Protein AF-A0ABD3VT89-F1 (afdb_monomer_lite)

Secondary structure (DSSP, 8-state):
-HHHHHHHHHHTT-HHHHHHHHHHHHTSGGGTT-HHHHHHHHHHHHHGGGS--S-HHHHHHHHHHHHHHHHHHHHH-TT-HHHHHT-

pLDDT: mean 91.26, std 4.23, range [76.31, 95.81]

Radius of gyration: 12.75 Å; chains: 1; bounding box: 35×26×30 Å

Organism: Sinanodonta woodiana (NCBI:txid1069815)

Sequence (87 aa):
AWSLIGNLHLAKQEWGPGQKKFERILQRPSTKDDAYSLIALGNVWLQTLHQPMRDKDKEKRHQDRALAMYKQVLRNDERNIWAANGI

Foldseek 3Di:
DLQVVLVVCVVVVVLVSSLVSLVVQLPDPVRVLPLSSLLSNLVSLVVVLVPDDPDVVSNVVSLVSSLVSLVSNCVVPVPPVSSVVSD

InterPro domains:
  IPR011990 Tetratricopeptide-like helical domain superfamily [G3DSA:1.25.40.10] (1-87)
  IPR031101 RNA polymerase-associated protein Ctr9 [PTHR14027] (1-87)

Structure (mmCIF, N/CA/C/O backbone):
data_AF-A0ABD3VT89-F1
#
_entry.id   AF-A0ABD3VT89-F1
#
loop_
_atom_site.group_PDB
_atom_site.id
_atom_site.type_symbol
_atom_site.label_atom_id
_atom_site.label_alt_id
_atom_site.label_comp_id
_atom_site.label_asym_id
_atom_site.label_entity_id
_atom_site.label_seq_id
_atom_site.pdbx_PDB_ins_code
_atom_site.Cartn_x
_atom_site.Cartn_y
_atom_site.Cartn_z
_atom_site.occupancy
_atom_site.B_iso_or_equiv
_atom_site.auth_seq_id
_atom_site.auth_comp_id
_atom_site.auth_asym_id
_atom_site.auth_atom_id
_atom_site.pdbx_PDB_model_num
ATOM 1 N N . ALA A 1 1 ? 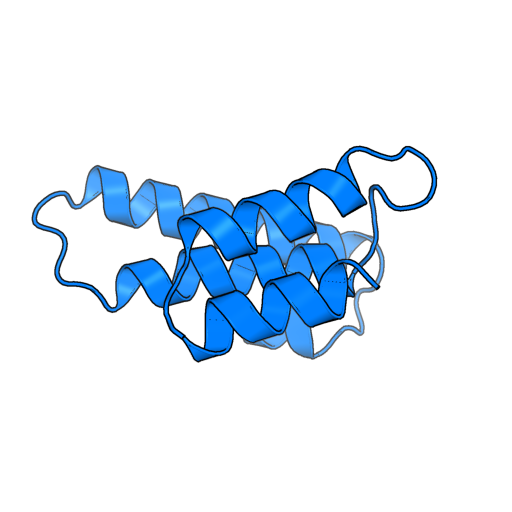16.366 1.892 -2.383 1.00 76.31 1 ALA A N 1
ATOM 2 C CA . ALA A 1 1 ? 16.477 2.794 -1.210 1.00 76.31 1 ALA A CA 1
ATOM 3 C C . ALA A 1 1 ? 15.116 3.293 -0.708 1.00 76.31 1 ALA A C 1
ATOM 5 O O . ALA A 1 1 ? 14.837 3.128 0.470 1.00 76.31 1 ALA A O 1
ATOM 6 N N . TRP A 1 2 ? 14.247 3.859 -1.560 1.00 86.62 2 TRP A N 1
ATOM 7 C CA . TRP A 1 2 ? 12.959 4.429 -1.121 1.00 86.62 2 TRP A CA 1
ATOM 8 C C . TRP A 1 2 ? 12.004 3.441 -0.440 1.00 86.62 2 TRP A C 1
ATOM 10 O O . TRP A 1 2 ? 11.386 3.819 0.549 1.00 86.62 2 TRP A O 1
ATOM 20 N N . SER A 1 3 ? 11.939 2.187 -0.895 1.00 89.06 3 SER A N 1
ATOM 21 C CA . SER A 1 3 ? 11.062 1.165 -0.303 1.00 89.06 3 SER A CA 1
ATOM 22 C C . SER A 1 3 ? 11.421 0.865 1.156 1.00 89.06 3 SER A C 1
ATOM 24 O O . SER A 1 3 ? 10.540 0.767 2.000 1.00 89.06 3 SER A O 1
ATOM 26 N N . LEU A 1 4 ? 12.719 0.820 1.484 1.00 90.31 4 LEU A N 1
ATOM 27 C CA . LEU A 1 4 ? 13.195 0.616 2.857 1.00 90.31 4 LEU A CA 1
ATOM 28 C C . LEU A 1 4 ? 12.824 1.793 3.771 1.00 90.31 4 LEU A C 1
ATOM 30 O O . LEU A 1 4 ? 12.396 1.587 4.902 1.00 90.31 4 LEU A O 1
ATOM 34 N N . ILE A 1 5 ? 12.946 3.026 3.270 1.00 90.88 5 ILE A N 1
ATOM 35 C CA . ILE A 1 5 ? 12.528 4.230 4.006 1.00 90.88 5 ILE A CA 1
ATOM 36 C C . ILE A 1 5 ? 11.009 4.219 4.217 1.00 90.88 5 ILE A C 1
ATOM 38 O O . ILE A 1 5 ? 10.539 4.560 5.299 1.00 90.88 5 ILE A O 1
ATOM 42 N N . GLY A 1 6 ? 10.246 3.801 3.202 1.00 91.81 6 GLY A N 1
ATOM 43 C CA . GLY A 1 6 ? 8.805 3.585 3.311 1.00 91.81 6 GLY A CA 1
ATOM 44 C C . GLY A 1 6 ? 8.475 2.618 4.446 1.00 91.81 6 GLY A C 1
ATOM 45 O O . GLY A 1 6 ? 7.749 2.990 5.361 1.00 91.81 6 GLY A O 1
ATOM 46 N N . ASN A 1 7 ? 9.091 1.435 4.454 1.00 91.50 7 ASN A N 1
ATOM 47 C CA . ASN A 1 7 ? 8.893 0.432 5.507 1.00 91.50 7 ASN A CA 1
ATOM 48 C C . ASN A 1 7 ? 9.251 0.939 6.903 1.00 91.50 7 ASN A C 1
ATOM 50 O O . ASN A 1 7 ? 8.544 0.627 7.856 1.00 91.50 7 ASN A O 1
ATOM 54 N N . LEU A 1 8 ? 10.320 1.729 7.036 1.00 92.75 8 LEU A N 1
ATOM 55 C CA . LEU A 1 8 ? 10.702 2.311 8.322 1.00 92.75 8 LEU A CA 1
ATOM 56 C C . LEU A 1 8 ? 9.605 3.233 8.873 1.00 92.75 8 LEU A C 1
ATOM 58 O O . LEU A 1 8 ? 9.305 3.174 10.063 1.00 92.75 8 LEU A O 1
ATOM 62 N N . HIS A 1 9 ? 8.990 4.053 8.017 1.00 92.19 9 HIS A N 1
ATOM 63 C CA . HIS A 1 9 ? 7.841 4.872 8.406 1.00 92.19 9 HIS A CA 1
ATOM 64 C C . HIS A 1 9 ? 6.636 4.003 8.795 1.00 92.19 9 HIS A C 1
ATOM 66 O O . HIS A 1 9 ? 6.012 4.257 9.823 1.00 92.19 9 HIS A O 1
ATOM 72 N N . LEU A 1 10 ? 6.338 2.941 8.037 1.00 89.00 10 LEU A N 1
ATOM 73 C CA . LEU A 1 10 ? 5.231 2.028 8.360 1.00 89.00 10 LEU A CA 1
ATOM 74 C C . LEU A 1 10 ? 5.437 1.311 9.700 1.00 89.00 10 LEU A C 1
ATOM 76 O O . LEU A 1 10 ? 4.503 1.217 10.491 1.00 89.00 10 LEU A O 1
ATOM 80 N N . ALA A 1 11 ? 6.665 0.883 10.003 1.00 90.31 11 ALA A N 1
ATOM 81 C CA . ALA A 1 11 ? 7.010 0.273 11.288 1.00 90.31 11 ALA A CA 1
ATOM 82 C C . ALA A 1 11 ? 6.788 1.227 12.476 1.00 90.31 11 ALA A C 1
ATOM 84 O O . ALA A 1 11 ? 6.482 0.783 13.579 1.00 90.31 11 ALA A O 1
ATOM 85 N N . LYS A 1 12 ? 6.901 2.541 12.245 1.00 91.44 12 LYS A N 1
ATOM 86 C CA . LYS A 1 12 ? 6.614 3.599 13.225 1.00 91.44 12 LYS A CA 1
ATOM 87 C C . LYS A 1 12 ? 5.159 4.081 13.206 1.00 91.44 12 LYS A C 1
ATOM 89 O O . LYS A 1 12 ? 4.846 5.051 13.886 1.00 91.44 12 LYS A O 1
ATOM 94 N N . GLN A 1 13 ? 4.283 3.446 12.422 1.00 87.75 13 GLN A N 1
ATOM 95 C CA . GLN A 1 13 ? 2.895 3.876 12.193 1.00 87.75 13 GLN A CA 1
ATOM 96 C C . GLN A 1 13 ? 2.776 5.286 11.574 1.00 87.75 13 GLN A C 1
ATOM 98 O O . GLN A 1 13 ? 1.745 5.952 11.667 1.00 87.75 13 GLN A O 1
ATOM 103 N N . GLU A 1 14 ? 3.823 5.748 10.887 1.00 90.44 14 GLU A N 1
ATOM 104 C CA . GLU A 1 14 ? 3.866 7.026 10.176 1.00 90.44 14 GLU A CA 1
ATOM 105 C C . GLU A 1 14 ? 3.311 6.855 8.748 1.00 90.44 14 GLU A C 1
ATOM 107 O O . GLU A 1 14 ? 4.037 6.909 7.749 1.00 90.44 14 GLU A O 1
ATOM 112 N N . TRP A 1 15 ? 1.994 6.648 8.642 1.00 88.69 15 TRP A N 1
ATOM 113 C CA . TRP A 1 15 ? 1.312 6.298 7.385 1.00 88.69 15 TRP A CA 1
ATOM 114 C C . TRP A 1 15 ? 1.518 7.316 6.259 1.00 88.69 15 TRP A C 1
ATOM 116 O O . TRP A 1 15 ? 1.866 6.943 5.142 1.00 88.69 15 TRP A O 1
ATOM 126 N N . GLY A 1 16 ? 1.350 8.610 6.545 1.00 90.44 16 GLY A N 1
ATOM 127 C CA . GLY A 1 16 ? 1.464 9.672 5.538 1.00 90.44 16 GLY A CA 1
ATOM 128 C C . GLY A 1 16 ? 2.868 9.778 4.922 1.00 90.44 16 GLY A C 1
ATOM 129 O O . GLY A 1 16 ? 3.001 9.763 3.695 1.00 90.44 16 GLY A O 1
ATOM 130 N N . PRO A 1 17 ? 3.937 9.875 5.737 1.00 91.69 17 PRO A N 1
ATOM 131 C CA . PRO A 1 17 ? 5.309 9.827 5.243 1.00 91.69 17 PRO A CA 1
ATOM 132 C C . PRO A 1 17 ? 5.632 8.542 4.475 1.00 91.69 17 PRO A C 1
ATOM 134 O O . PRO A 1 17 ? 6.239 8.637 3.406 1.00 91.69 17 PRO A O 1
ATOM 137 N N . GLY A 1 18 ? 5.200 7.376 4.974 1.00 91.38 18 GLY A N 1
ATOM 138 C CA . GLY A 1 18 ? 5.406 6.077 4.328 1.00 91.38 18 GLY A CA 1
ATOM 139 C C . GLY A 1 18 ? 4.753 5.998 2.949 1.00 91.38 18 GLY A C 1
ATOM 140 O O . GLY A 1 18 ? 5.434 5.710 1.963 1.00 91.38 18 GLY A O 1
ATOM 141 N N . GLN A 1 19 ? 3.472 6.366 2.858 1.00 92.56 19 GLN A N 1
ATOM 142 C CA . GLN A 1 19 ? 2.701 6.420 1.612 1.00 92.56 19 GLN A CA 1
ATOM 143 C C . GLN A 1 19 ? 3.429 7.230 0.533 1.00 92.56 19 GLN A C 1
ATOM 145 O O . GLN A 1 19 ? 3.663 6.733 -0.569 1.00 92.56 19 GLN A O 1
ATOM 150 N N . LYS A 1 20 ? 3.883 8.446 0.866 1.00 94.00 20 LYS A N 1
ATOM 151 C CA . LYS A 1 20 ? 4.582 9.328 -0.085 1.00 94.00 20 LYS A CA 1
ATOM 152 C C . LYS A 1 20 ? 5.858 8.706 -0.658 1.00 94.00 20 LYS A C 1
ATOM 154 O O . LYS A 1 20 ? 6.249 9.040 -1.777 1.00 94.00 20 LYS A O 1
ATOM 159 N N . LYS A 1 21 ? 6.547 7.830 0.089 1.00 94.44 21 LYS A N 1
ATOM 160 C CA . LYS A 1 21 ? 7.753 7.154 -0.423 1.00 94.44 21 LYS A CA 1
ATOM 161 C C . LYS A 1 21 ? 7.403 6.144 -1.507 1.00 94.44 21 LYS A C 1
ATOM 163 O O . LYS A 1 21 ? 8.094 6.118 -2.522 1.00 94.44 21 LYS A O 1
ATOM 168 N N . PHE A 1 22 ? 6.337 5.370 -1.317 1.00 92.81 22 PHE A N 1
ATOM 169 C CA . PHE A 1 22 ? 5.876 4.399 -2.308 1.00 92.81 22 PHE A CA 1
ATOM 170 C C . PHE A 1 22 ? 5.230 5.072 -3.521 1.00 92.81 22 PHE A C 1
ATOM 172 O O . PHE A 1 22 ? 5.556 4.714 -4.649 1.00 92.81 22 PHE A O 1
ATOM 179 N N . GLU A 1 23 ? 4.431 6.126 -3.326 1.00 93.56 23 GLU A N 1
ATOM 180 C CA . GLU A 1 23 ? 3.890 6.925 -4.439 1.00 93.56 23 GLU A CA 1
ATOM 181 C C . GLU A 1 23 ? 5.006 7.480 -5.330 1.00 93.56 23 GLU A C 1
ATOM 183 O O . GLU A 1 23 ? 4.915 7.431 -6.553 1.00 93.56 23 GLU A O 1
ATOM 188 N N . ARG A 1 24 ? 6.112 7.942 -4.735 1.00 93.75 24 ARG A N 1
ATOM 189 C CA . ARG A 1 24 ? 7.273 8.426 -5.492 1.00 93.75 24 ARG A CA 1
ATOM 190 C C . ARG A 1 24 ? 7.949 7.335 -6.330 1.00 93.75 24 ARG A C 1
ATOM 192 O O . ARG A 1 24 ? 8.549 7.657 -7.356 1.00 93.75 24 ARG A O 1
ATOM 199 N N . ILE A 1 25 ? 7.900 6.074 -5.898 1.00 92.12 25 ILE A N 1
ATOM 200 C CA . ILE A 1 25 ? 8.395 4.944 -6.697 1.00 92.12 25 ILE A CA 1
ATOM 201 C C . ILE A 1 25 ? 7.463 4.736 -7.892 1.00 92.12 25 ILE A C 1
ATOM 203 O O . ILE A 1 25 ? 7.933 4.696 -9.026 1.00 92.12 25 ILE A O 1
ATOM 207 N N . LEU A 1 26 ? 6.150 4.707 -7.659 1.00 92.31 26 LEU A N 1
ATOM 208 C CA . LEU A 1 26 ? 5.157 4.472 -8.711 1.00 92.31 26 LEU A CA 1
ATOM 209 C C . LEU A 1 26 ? 5.012 5.638 -9.707 1.00 92.31 26 LEU A C 1
ATOM 211 O O . LEU A 1 26 ? 4.575 5.437 -10.834 1.00 92.31 26 LEU A O 1
ATOM 215 N N . GLN A 1 27 ? 5.424 6.855 -9.341 1.00 93.62 27 GLN A N 1
ATOM 216 C CA . GLN A 1 27 ? 5.454 8.006 -10.256 1.00 93.62 27 GLN A CA 1
ATOM 217 C C . GLN A 1 27 ? 6.479 7.868 -11.391 1.00 93.62 27 GLN A C 1
ATOM 219 O O . GLN A 1 27 ? 6.404 8.599 -12.379 1.00 93.62 27 GLN A O 1
ATOM 224 N N . ARG A 1 28 ? 7.466 6.974 -11.267 1.00 92.44 28 ARG A N 1
ATOM 225 C CA . ARG A 1 28 ? 8.478 6.779 -12.311 1.00 92.44 28 ARG A CA 1
ATOM 226 C C . ARG A 1 28 ? 7.958 5.779 -13.347 1.00 92.44 28 ARG A C 1
ATOM 228 O O . ARG A 1 28 ? 7.578 4.678 -12.956 1.00 92.44 28 ARG A O 1
ATOM 235 N N . PRO A 1 29 ? 8.028 6.079 -14.657 1.00 90.88 29 PRO A N 1
ATOM 236 C CA . PRO A 1 29 ? 7.504 5.188 -15.696 1.00 90.88 29 PRO A CA 1
ATOM 237 C C . PRO A 1 29 ? 8.075 3.766 -15.664 1.00 90.88 29 PRO A C 1
ATOM 239 O O . PRO A 1 29 ? 7.361 2.818 -15.970 1.00 90.88 29 PRO A O 1
ATOM 242 N N . SER A 1 30 ? 9.343 3.610 -15.269 1.00 91.25 30 SER A N 1
ATOM 243 C CA . SER A 1 30 ? 10.022 2.312 -15.185 1.00 91.25 30 SER A CA 1
ATOM 244 C C . SER A 1 30 ? 9.599 1.454 -13.992 1.00 91.25 30 SER A C 1
ATOM 246 O O . SER A 1 30 ? 9.821 0.250 -14.013 1.00 91.25 30 SER A O 1
ATOM 248 N N . THR 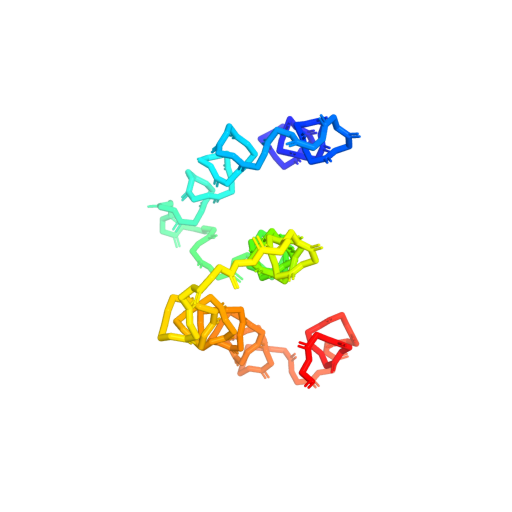A 1 31 ? 9.007 2.051 -12.956 1.00 91.25 31 THR A N 1
ATOM 249 C CA . THR A 1 31 ? 8.596 1.362 -11.719 1.00 91.25 31 THR A CA 1
ATOM 250 C C . THR A 1 31 ? 7.123 1.595 -11.390 1.00 91.25 31 THR A C 1
ATOM 252 O O . THR A 1 31 ? 6.702 1.379 -10.258 1.00 91.25 31 THR A O 1
ATOM 255 N N . LYS A 1 32 ? 6.324 2.032 -12.372 1.00 90.69 32 LYS A N 1
ATOM 256 C CA . LYS A 1 32 ? 4.891 2.328 -12.208 1.00 90.69 32 LYS A CA 1
ATOM 257 C C . LYS A 1 32 ? 4.052 1.105 -11.820 1.00 90.69 32 LYS A C 1
ATOM 259 O O . LYS A 1 32 ? 3.014 1.254 -11.191 1.00 90.69 32 LYS A O 1
ATOM 264 N N . ASP A 1 33 ? 4.531 -0.081 -12.188 1.00 91.75 33 ASP A N 1
ATOM 265 C CA . ASP A 1 33 ? 3.895 -1.378 -11.947 1.00 91.75 33 ASP A CA 1
ATOM 266 C C . ASP A 1 33 ? 4.712 -2.232 -10.961 1.00 91.75 33 ASP A C 1
ATOM 268 O O . ASP A 1 33 ? 4.613 -3.457 -10.952 1.00 91.75 33 ASP A O 1
ATOM 272 N N . ASP A 1 34 ? 5.552 -1.595 -10.136 1.00 94.00 34 ASP A N 1
ATOM 273 C CA . ASP A 1 34 ? 6.335 -2.284 -9.112 1.00 94.00 34 ASP A CA 1
ATOM 274 C C . ASP A 1 34 ? 5.404 -2.965 -8.097 1.00 94.00 34 ASP A C 1
ATOM 276 O O . ASP A 1 34 ? 4.763 -2.308 -7.269 1.00 94.00 34 ASP A O 1
ATOM 280 N N . ALA A 1 35 ? 5.337 -4.298 -8.167 1.00 94.06 35 ALA A N 1
ATOM 281 C CA . ALA A 1 35 ? 4.419 -5.103 -7.366 1.00 94.06 35 ALA A CA 1
ATOM 282 C C . ALA A 1 35 ? 4.596 -4.858 -5.863 1.00 94.06 35 ALA A C 1
ATOM 284 O O . ALA A 1 35 ? 3.616 -4.725 -5.132 1.00 94.06 35 ALA A O 1
ATOM 285 N N . TYR A 1 36 ? 5.846 -4.737 -5.407 1.00 94.50 36 TYR A N 1
ATOM 286 C CA . TYR A 1 36 ? 6.150 -4.501 -4.001 1.00 94.50 36 TYR A CA 1
ATOM 287 C C . TYR A 1 36 ? 5.573 -3.172 -3.507 1.00 94.50 36 TYR A C 1
ATOM 289 O O . TYR A 1 36 ? 4.916 -3.126 -2.468 1.00 94.50 36 TYR A O 1
ATOM 297 N N . SER A 1 37 ? 5.786 -2.090 -4.257 1.00 94.19 37 SER A N 1
ATOM 298 C CA . SER A 1 37 ? 5.304 -0.756 -3.893 1.00 94.19 37 SER A CA 1
ATOM 299 C C . SER A 1 37 ? 3.778 -0.657 -3.940 1.00 94.19 37 SER A C 1
ATOM 301 O O . SE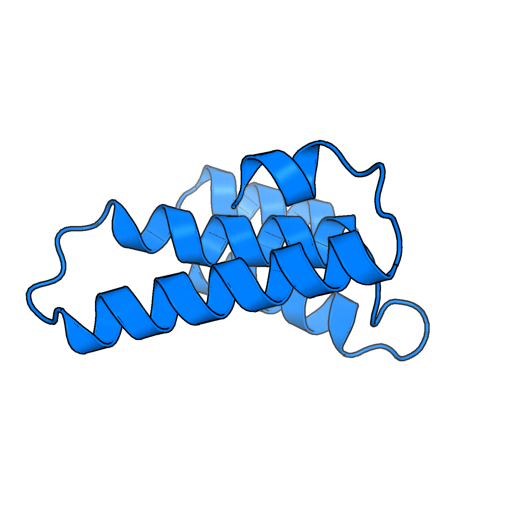R A 1 37 ? 3.192 0.009 -3.084 1.00 94.19 37 SER A O 1
ATOM 303 N N . LEU A 1 38 ? 3.129 -1.348 -4.883 1.00 95.06 38 LEU A N 1
ATOM 304 C CA . LEU A 1 38 ? 1.668 -1.454 -4.951 1.00 95.06 38 LEU A CA 1
ATOM 305 C C . LEU A 1 38 ? 1.095 -2.210 -3.742 1.00 95.06 38 LEU A C 1
ATOM 307 O O . LEU A 1 38 ? 0.179 -1.706 -3.091 1.00 95.06 38 LEU A O 1
ATOM 311 N N . ILE A 1 39 ? 1.666 -3.369 -3.387 1.00 95.56 39 ILE A N 1
ATOM 312 C CA . ILE A 1 39 ? 1.262 -4.139 -2.196 1.00 95.56 39 ILE A CA 1
ATOM 313 C C . ILE A 1 39 ? 1.480 -3.318 -0.924 1.00 95.56 39 ILE A C 1
ATOM 315 O O . ILE A 1 39 ? 0.593 -3.244 -0.076 1.00 95.56 39 ILE A O 1
ATOM 319 N N . ALA A 1 40 ? 2.637 -2.665 -0.792 1.00 94.88 40 ALA A N 1
ATOM 320 C CA . ALA A 1 40 ? 2.943 -1.841 0.369 1.00 94.88 40 ALA A CA 1
ATOM 321 C C . ALA A 1 40 ? 1.927 -0.701 0.536 1.00 94.88 40 ALA A C 1
ATOM 323 O O . ALA A 1 40 ? 1.441 -0.491 1.644 1.00 94.88 40 ALA A O 1
ATOM 324 N N . LEU A 1 41 ? 1.544 -0.013 -0.548 1.00 94.56 41 LEU A N 1
ATOM 325 C CA . LEU A 1 41 ? 0.492 1.011 -0.516 1.00 94.56 41 LEU A CA 1
ATOM 326 C C . LEU A 1 41 ? -0.881 0.443 -0.166 1.00 94.56 41 LEU A C 1
ATOM 328 O O . LEU A 1 41 ? -1.592 1.060 0.626 1.00 94.56 41 LEU A O 1
ATOM 332 N N . GLY A 1 42 ? -1.245 -0.719 -0.713 1.00 94.75 42 GLY A N 1
ATOM 333 C CA . GLY A 1 42 ? -2.465 -1.430 -0.327 1.00 94.75 42 GLY A CA 1
ATOM 334 C C . GLY A 1 42 ? -2.512 -1.691 1.180 1.00 94.75 42 GLY A C 1
ATOM 335 O O . GLY A 1 42 ? -3.499 -1.356 1.836 1.00 94.75 42 GLY A O 1
ATOM 336 N N . ASN A 1 43 ? -1.401 -2.164 1.748 1.00 93.56 43 ASN A N 1
ATOM 337 C CA . ASN A 1 43 ? -1.276 -2.421 3.181 1.00 93.56 43 ASN A CA 1
ATOM 338 C C . ASN A 1 43 ? -1.395 -1.145 4.023 1.00 93.56 43 ASN A C 1
ATOM 340 O O . ASN A 1 43 ? -2.012 -1.191 5.085 1.00 93.56 43 ASN A O 1
ATOM 344 N N . VAL A 1 44 ? -0.871 0.000 3.558 1.00 93.25 44 VAL A N 1
ATOM 345 C CA . VAL A 1 44 ? -1.081 1.291 4.244 1.00 93.25 44 VAL A CA 1
ATOM 346 C C . VAL A 1 44 ? -2.571 1.605 4.344 1.00 93.25 44 VAL A C 1
ATOM 348 O O . VAL A 1 44 ? -3.051 1.955 5.420 1.00 93.25 44 VAL A O 1
ATOM 351 N N . TRP A 1 45 ? -3.312 1.460 3.242 1.00 91.69 45 TRP A N 1
ATOM 352 C CA . TRP A 1 45 ? -4.752 1.722 3.219 1.00 91.69 45 TRP A CA 1
ATOM 353 C C . TRP A 1 45 ? -5.551 0.734 4.067 1.00 91.69 45 TRP A C 1
ATOM 355 O O . TRP A 1 45 ? -6.534 1.144 4.671 1.00 91.69 45 TRP A O 1
ATOM 365 N N . LEU A 1 46 ? -5.139 -0.534 4.153 1.00 90.81 46 LEU A N 1
ATOM 366 C CA . LEU A 1 46 ? -5.768 -1.495 5.064 1.00 90.81 46 LEU A CA 1
ATOM 367 C C . LEU A 1 46 ? -5.479 -1.166 6.531 1.00 90.81 46 LEU A C 1
ATOM 369 O O . LEU A 1 46 ? -6.375 -1.217 7.365 1.00 90.81 46 LEU A O 1
ATOM 373 N N . GLN A 1 47 ? -4.242 -0.801 6.867 1.00 89.12 47 GLN A N 1
ATOM 374 C CA . GLN A 1 47 ? -3.859 -0.526 8.254 1.00 89.12 47 GLN A CA 1
ATOM 375 C C . GLN A 1 47 ? -4.543 0.722 8.817 1.00 89.12 47 GLN A C 1
ATOM 377 O O . GLN A 1 47 ? -4.822 0.766 10.017 1.00 89.12 47 GLN A O 1
ATOM 382 N N . THR A 1 48 ? -4.894 1.703 7.979 1.00 86.31 48 THR A N 1
ATOM 383 C CA . THR A 1 48 ? -5.713 2.840 8.426 1.00 86.31 48 THR A CA 1
ATOM 384 C C . THR A 1 48 ? -7.152 2.446 8.772 1.00 86.31 48 THR A C 1
ATOM 386 O O . THR A 1 48 ? -7.775 3.165 9.548 1.00 86.31 48 THR A O 1
ATOM 389 N N . LEU A 1 49 ? -7.666 1.302 8.294 1.00 86.12 49 LEU A N 1
ATOM 390 C CA . LEU A 1 49 ? -8.993 0.782 8.667 1.00 86.12 49 LEU A CA 1
ATOM 391 C C . LEU A 1 49 ? -9.047 0.280 10.114 1.00 86.12 49 LEU A C 1
ATOM 393 O O . LEU A 1 49 ? -10.105 0.310 10.732 1.00 86.12 49 LEU A O 1
ATOM 397 N N . HIS A 1 50 ? -7.915 -0.149 10.683 1.00 81.88 50 HIS A N 1
ATOM 398 C CA . HIS A 1 50 ? -7.854 -0.548 12.093 1.00 81.88 50 HIS A CA 1
ATOM 399 C C . HIS A 1 50 ? -7.982 0.641 13.054 1.00 81.88 50 HIS A C 1
ATOM 401 O O . HIS A 1 50 ? -8.191 0.445 14.251 1.00 81.88 50 HIS A O 1
ATOM 407 N N . GLN A 1 51 ? -7.853 1.876 12.557 1.00 80.19 51 GLN A N 1
ATOM 408 C CA . GLN A 1 51 ? -8.154 3.056 13.354 1.00 80.19 51 GLN A CA 1
ATOM 409 C C . GLN A 1 51 ? -9.667 3.298 13.342 1.00 80.19 51 GLN A C 1
ATOM 411 O O . GLN A 1 51 ? -10.259 3.344 12.264 1.00 80.19 51 GLN A O 1
ATOM 416 N N . PRO A 1 52 ? -10.309 3.492 14.508 1.00 77.75 52 PRO A N 1
ATOM 417 C CA . PRO A 1 52 ? -11.744 3.731 14.566 1.00 77.75 52 PRO A CA 1
ATOM 418 C C . PRO A 1 52 ? -12.106 4.997 13.777 1.00 77.75 52 PRO A C 1
ATOM 420 O O . PRO A 1 52 ? -11.826 6.122 14.195 1.00 77.75 52 PRO A O 1
ATOM 423 N N . MET A 1 53 ? -12.740 4.809 12.620 1.00 79.44 53 MET A N 1
ATOM 424 C CA . MET A 1 53 ? -13.282 5.885 11.798 1.00 79.44 53 MET A CA 1
ATOM 425 C C . MET A 1 53 ? -14.779 6.027 12.061 1.00 79.44 53 MET A C 1
ATOM 427 O O . MET A 1 53 ? -15.537 5.067 11.998 1.00 79.44 53 MET A O 1
ATOM 431 N N . ARG A 1 54 ? -15.224 7.256 12.344 1.00 76.62 54 ARG A N 1
ATOM 432 C CA . ARG A 1 54 ? -16.659 7.575 12.461 1.00 76.62 54 ARG A CA 1
ATOM 433 C C . ARG A 1 54 ? -17.384 7.562 11.111 1.00 76.62 54 ARG A C 1
ATOM 435 O O . ARG A 1 54 ? -18.598 7.400 11.080 1.00 76.62 54 ARG A O 1
ATOM 442 N N . ASP A 1 55 ? -16.644 7.773 10.026 1.00 88.38 55 ASP A N 1
ATOM 443 C CA . ASP A 1 55 ? -17.166 7.942 8.672 1.00 88.38 55 ASP A CA 1
ATOM 444 C C . ASP A 1 55 ? -16.998 6.647 7.862 1.00 88.38 55 ASP A C 1
ATOM 446 O O . ASP A 1 55 ? -15.891 6.295 7.444 1.00 88.38 55 ASP A O 1
ATOM 450 N N . LYS A 1 56 ? -18.120 5.957 7.632 1.00 86.94 56 LYS A N 1
ATOM 451 C CA . LYS A 1 56 ? -18.174 4.705 6.864 1.00 86.94 56 LYS A CA 1
ATOM 452 C C . LYS A 1 56 ? -17.895 4.901 5.373 1.00 86.94 56 LYS A C 1
ATOM 454 O O . LYS A 1 56 ? -17.370 3.993 4.730 1.00 86.94 56 LYS A O 1
ATOM 459 N N . ASP A 1 57 ? -18.203 6.068 4.807 1.00 90.06 57 ASP A N 1
ATOM 460 C CA . ASP A 1 57 ? -17.896 6.352 3.402 1.00 90.06 57 ASP A CA 1
ATOM 461 C C . ASP A 1 57 ? -16.389 6.500 3.206 1.00 90.06 57 ASP A C 1
ATOM 463 O O . ASP A 1 57 ? -15.826 6.050 2.204 1.00 90.06 57 ASP A O 1
ATOM 467 N N . LYS A 1 58 ? -15.705 7.097 4.186 1.00 88.50 58 LYS A N 1
ATOM 468 C CA . LYS A 1 58 ? -14.243 7.185 4.189 1.00 88.50 58 LYS A CA 1
ATOM 469 C C . LYS A 1 58 ? -13.586 5.811 4.318 1.00 88.50 58 LYS A C 1
ATOM 471 O O . LYS A 1 58 ? -12.635 5.535 3.587 1.00 88.50 58 LYS A O 1
ATOM 476 N N . GLU A 1 59 ? -14.114 4.956 5.189 1.00 88.44 59 GLU A N 1
ATOM 477 C CA . GLU A 1 59 ? -13.662 3.570 5.347 1.00 88.44 59 GLU A CA 1
ATOM 478 C C . GLU A 1 59 ? -13.777 2.795 4.027 1.00 88.44 59 GLU A C 1
ATOM 480 O O . GLU A 1 59 ? -12.786 2.246 3.537 1.00 88.44 59 GLU A O 1
ATOM 485 N N . LYS A 1 60 ? -14.946 2.861 3.380 1.00 91.94 60 LYS A N 1
ATOM 486 C CA . LYS A 1 60 ? -15.181 2.227 2.079 1.00 91.94 60 LYS A CA 1
ATOM 487 C C . LYS A 1 60 ? -14.214 2.733 1.004 1.00 91.94 60 LYS A C 1
ATOM 489 O O . LYS A 1 60 ? -13.640 1.939 0.270 1.00 91.94 60 LYS A O 1
ATOM 494 N N . ARG A 1 61 ? -13.944 4.043 0.949 1.00 92.88 61 ARG A N 1
ATOM 495 C CA . ARG A 1 61 ? -12.957 4.614 0.009 1.00 92.88 61 ARG A CA 1
ATOM 496 C C . ARG A 1 61 ? -11.540 4.088 0.245 1.00 92.88 61 ARG A C 1
ATOM 498 O O . ARG A 1 61 ? -10.775 3.968 -0.711 1.00 92.88 61 ARG A O 1
ATOM 505 N N . HIS A 1 62 ? -11.151 3.838 1.495 1.00 92.19 62 HIS A N 1
ATOM 506 C CA . HIS A 1 62 ? -9.844 3.258 1.818 1.00 92.19 62 HIS A CA 1
ATOM 507 C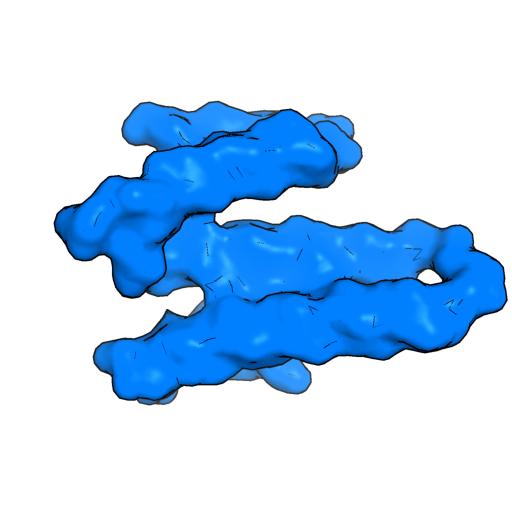 C . HIS A 1 62 ? -9.783 1.777 1.426 1.00 92.19 62 HIS A C 1
ATOM 509 O O . HIS A 1 62 ? -8.808 1.375 0.790 1.00 92.19 62 HIS A O 1
ATOM 515 N N . GLN A 1 63 ? -10.848 1.011 1.679 1.00 92.75 63 GLN A N 1
ATOM 516 C CA . GLN A 1 63 ? -10.988 -0.368 1.197 1.00 92.75 63 GLN A CA 1
ATOM 517 C C . GLN A 1 63 ? -10.914 -0.455 -0.334 1.00 92.75 63 GLN A C 1
ATOM 519 O O . GLN A 1 63 ? -10.110 -1.218 -0.866 1.00 92.75 63 GLN A O 1
ATOM 524 N N . ASP A 1 64 ? -11.679 0.372 -1.052 1.00 94.75 64 ASP A N 1
ATOM 525 C CA . ASP A 1 64 ? -11.698 0.388 -2.520 1.00 94.75 64 ASP A CA 1
ATOM 526 C C . ASP A 1 64 ? -10.316 0.721 -3.102 1.00 94.75 64 ASP A C 1
ATOM 528 O O . ASP A 1 64 ? -9.890 0.131 -4.099 1.00 94.75 64 ASP A O 1
ATOM 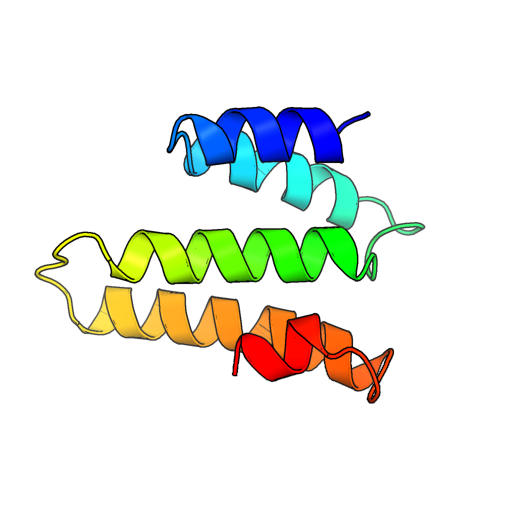532 N N . ARG A 1 65 ? -9.576 1.638 -2.460 1.00 93.88 65 ARG A N 1
ATOM 533 C CA . ARG A 1 65 ? -8.194 1.961 -2.844 1.00 93.88 65 ARG A CA 1
ATOM 534 C C . ARG A 1 65 ? -7.243 0.796 -2.610 1.00 93.88 65 ARG A C 1
ATOM 536 O O . ARG A 1 65 ? -6.452 0.506 -3.504 1.00 93.88 65 ARG A O 1
ATOM 543 N N . ALA A 1 66 ? -7.313 0.136 -1.455 1.00 94.88 66 ALA A N 1
ATOM 544 C CA . ALA A 1 66 ? -6.493 -1.041 -1.177 1.00 94.88 66 ALA A CA 1
ATOM 545 C C . ALA A 1 66 ? -6.757 -2.148 -2.212 1.00 94.88 66 ALA A C 1
ATOM 547 O O . ALA A 1 66 ? -5.828 -2.626 -2.864 1.00 94.88 66 ALA A O 1
ATOM 548 N N . LEU A 1 67 ? -8.035 -2.461 -2.450 1.00 95.62 67 LEU A N 1
ATOM 549 C CA . LEU A 1 67 ? -8.471 -3.452 -3.437 1.00 95.62 67 LEU A CA 1
ATOM 550 C C .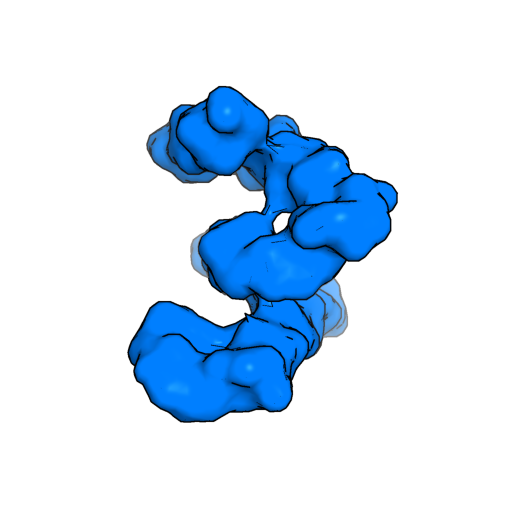 LEU A 1 67 ? -7.989 -3.127 -4.852 1.00 95.62 67 LEU A C 1
ATOM 552 O O . LEU A 1 67 ? -7.580 -4.031 -5.579 1.00 95.62 67 LEU A O 1
ATOM 556 N N . ALA A 1 68 ? -8.032 -1.859 -5.265 1.00 95.81 68 ALA A N 1
ATOM 557 C CA . ALA A 1 68 ? -7.547 -1.452 -6.581 1.00 95.81 68 ALA A CA 1
ATOM 558 C C . ALA A 1 68 ? -6.048 -1.751 -6.760 1.00 95.81 68 ALA A C 1
ATOM 560 O O . ALA A 1 68 ? -5.659 -2.259 -7.812 1.00 95.81 68 ALA A O 1
ATOM 561 N N . MET A 1 69 ? -5.230 -1.505 -5.728 1.00 95.06 69 MET A N 1
ATOM 562 C CA . MET A 1 69 ? -3.786 -1.776 -5.761 1.00 95.06 69 MET A CA 1
ATOM 563 C C . MET A 1 69 ? -3.501 -3.278 -5.871 1.00 95.06 69 MET A C 1
ATOM 565 O O . MET A 1 69 ? -2.729 -3.693 -6.736 1.00 95.06 69 MET A O 1
ATOM 569 N N . TYR A 1 70 ? -4.166 -4.114 -5.067 1.00 95.81 70 TYR A N 1
ATOM 570 C CA . TYR A 1 70 ? -3.985 -5.570 -5.139 1.00 95.81 70 TYR A CA 1
ATOM 571 C C . TYR A 1 70 ? -4.453 -6.150 -6.470 1.00 95.81 70 TYR A C 1
ATOM 573 O O . TYR A 1 70 ? -3.754 -6.961 -7.075 1.00 95.81 70 TYR A O 1
ATOM 581 N N . LYS A 1 71 ? -5.597 -5.683 -6.983 1.00 95.62 71 LYS A N 1
ATOM 582 C CA . LYS A 1 71 ? -6.088 -6.086 -8.305 1.00 95.62 71 LYS A CA 1
ATOM 583 C C . LYS A 1 71 ? -5.122 -5.692 -9.417 1.00 95.62 71 LYS A C 1
ATOM 585 O O . LYS A 1 71 ? -4.983 -6.453 -10.367 1.00 95.62 71 LYS A O 1
ATOM 590 N N . GLN A 1 72 ? -4.462 -4.536 -9.326 1.00 95.00 72 GLN A N 1
ATOM 591 C CA . GLN A 1 72 ? -3.442 -4.151 -10.304 1.00 95.00 72 GLN A CA 1
ATOM 592 C C . GLN A 1 72 ? -2.262 -5.127 -10.288 1.00 95.00 72 GLN A C 1
ATOM 594 O O . GLN A 1 72 ? -1.828 -5.561 -11.351 1.00 95.00 72 GLN A O 1
ATOM 599 N N . VAL A 1 73 ? -1.792 -5.531 -9.105 1.00 95.81 73 VAL A N 1
ATOM 600 C CA . VAL A 1 73 ? -0.713 -6.523 -8.996 1.00 95.81 73 VAL A CA 1
ATOM 601 C C . VAL A 1 73 ? -1.144 -7.876 -9.551 1.00 95.81 73 VAL A C 1
ATOM 603 O O . VAL A 1 73 ? -0.411 -8.433 -10.355 1.00 95.81 73 VAL A O 1
ATOM 606 N N . LEU A 1 74 ? -2.346 -8.361 -9.223 1.00 95.00 74 LEU A N 1
ATOM 607 C CA . LEU A 1 74 ? -2.854 -9.641 -9.740 1.00 95.00 74 LEU A CA 1
ATOM 608 C C . LEU A 1 74 ? -3.090 -9.649 -11.254 1.00 95.00 74 LEU A C 1
ATOM 610 O O . LEU A 1 74 ? -2.992 -10.700 -11.877 1.00 95.00 74 LEU A O 1
ATOM 614 N N . ARG A 1 75 ? -3.392 -8.497 -11.868 1.00 95.06 75 ARG A N 1
ATOM 615 C CA . ARG A 1 75 ? -3.473 -8.390 -13.336 1.00 95.06 75 ARG A CA 1
ATOM 616 C C . ARG A 1 75 ? -2.113 -8.568 -14.005 1.00 95.06 75 ARG A C 1
ATOM 618 O O . ARG A 1 75 ? -2.065 -9.058 -15.127 1.00 95.06 75 ARG A O 1
ATOM 625 N N . ASN A 1 76 ? -1.042 -8.143 -13.338 1.00 92.44 76 ASN A N 1
ATOM 626 C CA . ASN A 1 76 ? 0.321 -8.236 -13.857 1.00 92.44 76 ASN A CA 1
ATOM 627 C C . ASN A 1 76 ? 0.978 -9.578 -13.495 1.00 92.44 76 ASN A C 1
ATOM 629 O O . ASN A 1 76 ? 1.748 -10.116 -14.284 1.00 92.44 76 ASN A O 1
ATOM 633 N N . ASP A 1 77 ? 0.675 -10.105 -12.309 1.00 93.06 77 ASP A N 1
ATOM 634 C CA . ASP A 1 77 ? 1.165 -11.372 -11.773 1.00 93.06 77 ASP A CA 1
ATOM 635 C C . ASP A 1 77 ? 0.054 -12.065 -10.968 1.00 93.06 77 ASP A C 1
ATOM 637 O O . ASP A 1 77 ? -0.143 -11.828 -9.773 1.00 93.06 77 ASP A O 1
ATOM 641 N N . GLU A 1 78 ? -0.672 -12.954 -11.642 1.00 92.88 78 GLU A N 1
ATOM 642 C CA . GLU A 1 78 ? -1.787 -13.721 -11.077 1.00 92.88 78 GLU A CA 1
ATOM 643 C C . GLU A 1 78 ? -1.368 -14.685 -9.953 1.00 92.88 78 GLU A C 1
ATOM 645 O O . GLU A 1 78 ? -2.207 -15.107 -9.156 1.00 92.88 78 GLU A O 1
ATOM 650 N N . ARG A 1 79 ? -0.075 -15.032 -9.856 1.00 93.81 79 ARG A N 1
ATOM 651 C CA . ARG A 1 79 ? 0.459 -15.960 -8.842 1.00 93.81 79 ARG A CA 1
ATOM 652 C C . ARG A 1 79 ? 0.969 -15.238 -7.599 1.00 93.81 79 ARG A C 1
ATOM 654 O O . ARG A 1 79 ? 1.495 -15.880 -6.686 1.00 93.81 79 ARG A O 1
ATOM 661 N N . ASN A 1 80 ? 0.825 -13.915 -7.543 1.00 93.69 80 ASN A N 1
ATOM 662 C CA . ASN A 1 80 ? 1.309 -13.122 -6.429 1.00 93.69 80 ASN A CA 1
ATOM 663 C C . ASN A 1 80 ? 0.466 -13.353 -5.163 1.00 93.69 80 ASN A C 1
ATOM 665 O O . ASN A 1 80 ? -0.591 -12.749 -4.963 1.00 93.69 80 ASN A O 1
ATOM 669 N N . ILE A 1 81 ? 0.979 -14.201 -4.271 1.00 95.06 81 ILE A N 1
ATOM 670 C CA . ILE A 1 81 ? 0.316 -14.571 -3.012 1.00 95.06 81 ILE A CA 1
ATOM 671 C C . ILE A 1 81 ? 0.046 -13.374 -2.092 1.00 95.06 81 ILE A C 1
ATOM 673 O O . ILE A 1 81 ? -0.919 -13.390 -1.334 1.00 95.06 81 ILE A O 1
ATOM 677 N N . TRP A 1 82 ? 0.871 -12.327 -2.159 1.00 93.00 82 TRP A N 1
ATOM 678 C CA . TRP A 1 82 ? 0.736 -11.150 -1.302 1.00 93.00 82 TRP A CA 1
ATOM 679 C C . TRP A 1 82 ? -0.430 -10.273 -1.740 1.00 93.00 82 TRP A C 1
ATOM 681 O O . TRP A 1 82 ? -1.157 -9.751 -0.902 1.00 93.00 82 TRP A O 1
ATOM 691 N N . ALA A 1 83 ? -0.630 -10.139 -3.051 1.00 91.81 83 ALA A N 1
ATOM 692 C CA . ALA A 1 83 ? -1.780 -9.429 -3.585 1.00 91.81 83 ALA A CA 1
ATOM 693 C C . ALA A 1 83 ? -3.080 -10.210 -3.342 1.00 91.81 83 ALA A C 1
ATOM 695 O O . ALA A 1 83 ? -4.083 -9.606 -2.978 1.00 91.81 83 ALA A O 1
ATOM 696 N N . ALA A 1 84 ? -3.049 -11.541 -3.463 1.00 93.06 84 ALA A N 1
ATOM 697 C CA . ALA A 1 84 ? -4.190 -12.392 -3.127 1.00 93.06 84 ALA A CA 1
ATOM 698 C C . ALA A 1 84 ? -4.552 -12.340 -1.632 1.00 93.06 84 ALA A C 1
ATOM 700 O O . ALA A 1 84 ? -5.727 -12.353 -1.299 1.00 93.06 84 ALA A O 1
ATOM 701 N N . ASN A 1 85 ? -3.564 -12.244 -0.735 1.00 93.19 85 ASN A N 1
ATOM 702 C CA . ASN A 1 85 ? -3.796 -12.142 0.710 1.00 93.19 85 ASN A CA 1
ATOM 703 C C . ASN A 1 85 ? -4.506 -10.842 1.129 1.00 93.19 85 ASN A C 1
ATOM 705 O O . ASN A 1 85 ? -5.171 -10.819 2.160 1.00 93.19 85 ASN A O 1
ATOM 709 N N . GLY A 1 86 ? -4.344 -9.766 0.354 1.00 86.69 86 GLY A N 1
ATOM 710 C CA . GLY A 1 86 ? -4.940 -8.463 0.647 1.00 86.69 86 GLY A CA 1
ATOM 711 C C . GLY A 1 86 ? -6.387 -8.277 0.169 1.00 86.69 86 GLY A C 1
ATOM 712 O O . GLY A 1 86 ? -6.970 -7.228 0.452 1.00 86.69 86 GLY A O 1
ATOM 713 N N . ILE A 1 87 ? -6.943 -9.239 -0.578 1.00 88.12 87 ILE A N 1
ATOM 714 C CA . ILE A 1 87 ? -8.332 -9.250 -1.077 1.00 88.12 87 ILE A CA 1
ATOM 715 C C . ILE A 1 87 ? -9.188 -10.129 -0.170 1.00 88.12 87 ILE A C 1
ATOM 717 O O . ILE A 1 87 ? -10.299 -9.668 0.172 1.00 88.12 87 ILE A O 1
#